Protein AF-A0A2U2X9T5-F1 (afdb_monomer_lite)

pLDDT: mean 94.59, std 6.55, range [54.03, 98.5]

Structure (mmCIF, N/CA/C/O backbone):
data_AF-A0A2U2X9T5-F1
#
_entry.id   AF-A0A2U2X9T5-F1
#
loop_
_atom_site.group_PDB
_atom_site.id
_atom_site.type_symbol
_atom_site.label_atom_id
_atom_site.label_alt_id
_atom_site.label_comp_id
_atom_site.label_asym_id
_atom_site.label_entity_id
_atom_site.label_seq_id
_atom_site.pdbx_PDB_ins_code
_atom_site.Cartn_x
_atom_site.Cartn_y
_atom_site.Cartn_z
_atom_site.occupancy
_atom_site.B_iso_or_equiv
_atom_site.auth_seq_id
_atom_site.auth_comp_id
_atom_site.auth_asym_id
_atom_site.auth_atom_id
_atom_site.pdbx_PDB_model_num
ATOM 1 N N . MET A 1 1 ? -3.367 7.094 6.762 1.00 92.00 1 MET A N 1
ATOM 2 C CA . MET A 1 1 ? -2.001 6.792 6.293 1.00 92.00 1 MET A CA 1
ATOM 3 C C . MET A 1 1 ? -2.010 6.793 4.776 1.00 92.00 1 MET A C 1
ATOM 5 O O . MET A 1 1 ? -2.926 6.210 4.202 1.00 92.00 1 MET A O 1
ATOM 9 N N . ILE A 1 2 ? -1.046 7.464 4.147 1.00 96.25 2 ILE A N 1
ATOM 10 C CA . ILE A 1 2 ? -0.842 7.459 2.695 1.00 96.25 2 ILE A CA 1
ATOM 11 C C . ILE A 1 2 ? 0.620 7.120 2.397 1.00 96.25 2 ILE A C 1
ATOM 13 O O . ILE A 1 2 ? 1.512 7.820 2.874 1.00 96.25 2 ILE A O 1
ATOM 17 N N . ASP A 1 3 ? 0.849 6.104 1.569 1.00 97.56 3 ASP A N 1
ATOM 18 C CA . ASP A 1 3 ? 2.153 5.813 0.970 1.00 97.56 3 ASP A CA 1
ATOM 19 C C . ASP A 1 3 ? 2.191 6.279 -0.480 1.00 97.56 3 ASP A C 1
ATOM 21 O O . ASP A 1 3 ? 1.298 5.959 -1.264 1.00 97.56 3 ASP A O 1
ATOM 25 N N . TYR A 1 4 ? 3.264 6.964 -0.856 1.00 97.94 4 TYR A N 1
ATOM 26 C CA . TYR A 1 4 ? 3.551 7.336 -2.237 1.00 97.94 4 TYR A CA 1
ATOM 27 C C . TYR A 1 4 ? 4.630 6.410 -2.775 1.00 97.94 4 TYR A C 1
ATOM 29 O O . TYR A 1 4 ? 5.729 6.320 -2.219 1.00 97.94 4 TYR A O 1
ATOM 37 N N . VAL A 1 5 ? 4.315 5.713 -3.859 1.00 98.44 5 VAL A N 1
ATOM 38 C CA . VAL A 1 5 ? 5.155 4.650 -4.399 1.00 98.44 5 VAL A CA 1
ATOM 39 C C . VAL A 1 5 ? 5.674 5.038 -5.767 1.00 98.44 5 VAL A C 1
ATOM 41 O O . VAL A 1 5 ? 4.907 5.252 -6.704 1.00 98.44 5 VAL A O 1
ATOM 44 N N . GLN A 1 6 ? 6.991 5.030 -5.901 1.00 98.50 6 GLN A N 1
ATOM 45 C CA . GLN A 1 6 ? 7.680 5.069 -7.178 1.00 98.50 6 GLN A CA 1
ATOM 46 C C . GLN A 1 6 ? 7.838 3.654 -7.738 1.00 98.50 6 GLN A C 1
ATOM 48 O O . GLN A 1 6 ? 8.309 2.748 -7.044 1.00 98.50 6 GLN A O 1
ATOM 53 N N . VAL A 1 7 ? 7.484 3.476 -9.011 1.00 98.06 7 VAL A N 1
ATOM 54 C CA . VAL A 1 7 ? 7.823 2.273 -9.781 1.00 98.06 7 VAL A CA 1
ATOM 55 C C . VAL A 1 7 ? 9.242 2.409 -10.322 1.00 98.06 7 VAL A C 1
ATOM 57 O O . VAL A 1 7 ? 9.616 3.450 -10.857 1.00 98.06 7 VAL A O 1
ATOM 60 N N . LEU A 1 8 ? 10.028 1.344 -10.196 1.00 97.81 8 LEU A N 1
ATOM 61 C CA . 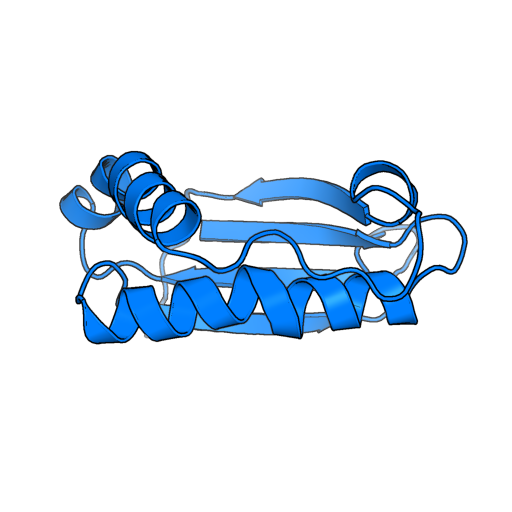LEU A 1 8 ? 11.419 1.294 -10.636 1.00 97.81 8 LEU A CA 1
ATOM 62 C C . LEU A 1 8 ? 11.555 0.479 -11.924 1.00 97.81 8 LEU A C 1
ATOM 64 O O . LEU A 1 8 ? 10.813 -0.479 -12.148 1.00 97.81 8 LEU A O 1
ATOM 68 N N . ASN A 1 9 ? 12.548 0.827 -12.747 1.00 95.56 9 ASN A N 1
ATOM 69 C CA . ASN A 1 9 ? 13.029 -0.000 -13.861 1.00 95.56 9 ASN A CA 1
ATOM 70 C C . ASN A 1 9 ? 11.927 -0.458 -14.841 1.00 95.56 9 ASN A C 1
ATOM 72 O O . ASN A 1 9 ? 11.950 -1.59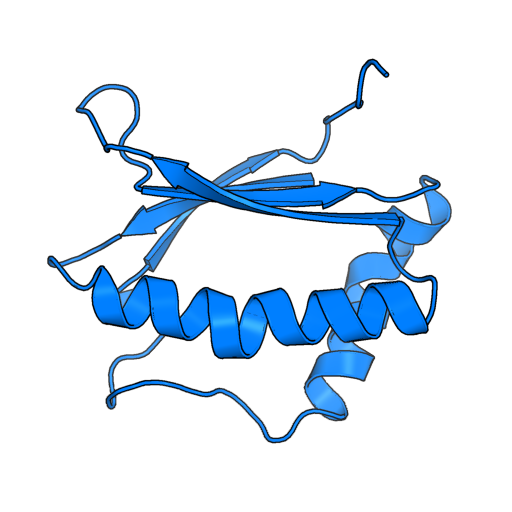2 -15.315 1.00 95.56 9 ASN A O 1
ATOM 76 N N . ASN A 1 10 ? 10.938 0.402 -15.118 1.00 93.81 10 ASN A N 1
ATOM 77 C CA . ASN A 1 10 ? 9.787 0.109 -15.987 1.00 93.81 10 ASN A CA 1
ATOM 78 C C . ASN A 1 10 ? 8.945 -1.117 -15.566 1.00 93.81 10 ASN A C 1
ATOM 80 O O . ASN A 1 10 ? 8.214 -1.683 -16.376 1.00 93.81 10 ASN A O 1
ATOM 84 N N . ASN A 1 11 ? 8.975 -1.511 -14.289 1.00 97.12 11 ASN A N 1
ATOM 85 C CA . ASN A 1 11 ? 8.268 -2.689 -13.773 1.00 97.12 11 ASN A CA 1
ATOM 86 C C . ASN A 1 11 ? 6.830 -2.393 -13.305 1.00 97.12 11 ASN A C 1
ATOM 88 O O . ASN A 1 11 ? 6.374 -2.913 -12.288 1.00 97.12 11 ASN A O 1
ATOM 92 N N . LYS A 1 12 ? 6.089 -1.550 -14.032 1.00 96.69 12 LYS A N 1
ATOM 93 C CA . LYS A 1 12 ? 4.744 -1.113 -13.614 1.00 96.69 12 LYS A CA 1
ATOM 94 C C . LYS A 1 12 ? 3.757 -2.273 -13.474 1.00 96.69 12 LYS A C 1
ATOM 96 O O . LYS A 1 12 ? 2.989 -2.292 -12.519 1.00 96.69 12 LYS A O 1
ATOM 101 N N . ALA A 1 13 ? 3.804 -3.237 -14.396 1.00 97.31 13 ALA A N 1
ATOM 102 C CA . ALA A 1 13 ? 2.944 -4.418 -14.352 1.00 97.31 13 ALA A CA 1
ATOM 103 C C . ALA A 1 13 ? 3.188 -5.256 -13.084 1.00 97.31 13 ALA A C 1
ATOM 105 O O . ALA A 1 13 ? 2.233 -5.573 -12.381 1.00 97.31 13 ALA A O 1
ATOM 106 N N . GLU A 1 14 ? 4.457 -5.521 -12.749 1.00 97.75 14 GLU A N 1
ATOM 107 C CA . GLU A 1 14 ? 4.837 -6.235 -11.519 1.00 97.75 14 GLU A CA 1
ATOM 108 C C . GLU A 1 14 ? 4.367 -5.481 -10.273 1.00 97.75 14 GLU A C 1
ATOM 110 O O . GLU A 1 14 ? 3.757 -6.063 -9.380 1.00 97.75 14 GLU A O 1
ATOM 115 N N . ALA A 1 15 ? 4.602 -4.166 -10.226 1.00 97.94 15 ALA A N 1
ATOM 116 C CA . ALA A 1 15 ? 4.200 -3.344 -9.094 1.00 97.94 15 ALA A CA 1
ATOM 117 C C . ALA A 1 15 ? 2.676 -3.348 -8.896 1.00 97.94 15 ALA A C 1
ATOM 119 O O . ALA A 1 15 ? 2.209 -3.540 -7.773 1.00 97.94 15 ALA A O 1
ATOM 120 N N . LEU A 1 16 ? 1.898 -3.188 -9.972 1.00 98.19 16 LEU A N 1
ATOM 121 C CA . LEU A 1 16 ? 0.437 -3.237 -9.906 1.00 98.19 16 LEU A CA 1
ATOM 122 C C . LEU A 1 16 ? -0.051 -4.610 -9.432 1.00 98.19 16 LEU A C 1
ATOM 124 O O . LEU A 1 16 ? -0.854 -4.684 -8.502 1.00 98.19 16 LEU A O 1
ATOM 128 N N . PHE A 1 17 ? 0.482 -5.689 -10.013 1.00 98.31 17 PHE A N 1
ATOM 129 C CA . PHE A 1 17 ? 0.150 -7.049 -9.603 1.00 98.31 17 PHE A CA 1
ATOM 130 C C . PHE A 1 17 ? 0.451 -7.275 -8.122 1.00 98.31 17 PHE A C 1
ATOM 132 O O . PHE A 1 17 ? -0.403 -7.784 -7.396 1.00 98.31 17 PHE A O 1
ATOM 139 N N . TYR A 1 18 ? 1.626 -6.848 -7.653 1.00 98.19 18 TYR A N 1
ATOM 140 C CA . TYR A 1 18 ? 2.012 -6.944 -6.252 1.00 98.19 18 TYR A CA 1
ATOM 141 C C . TYR A 1 18 ? 1.007 -6.229 -5.339 1.00 98.19 18 TYR A C 1
ATOM 143 O O . TYR A 1 18 ? 0.582 -6.799 -4.330 1.00 98.19 18 TYR A O 1
ATOM 151 N N . TYR A 1 19 ? 0.593 -5.003 -5.678 1.00 98.25 19 TYR A N 1
ATOM 152 C CA . TYR A 1 19 ? -0.348 -4.254 -4.845 1.00 98.25 19 TYR A CA 1
ATOM 153 C C . TYR A 1 19 ? -1.750 -4.868 -4.844 1.00 98.25 19 TYR A C 1
ATOM 155 O O . TYR A 1 19 ? -2.336 -4.990 -3.771 1.00 98.25 19 TYR A O 1
ATOM 163 N N . GLN A 1 20 ? -2.250 -5.340 -5.985 1.00 98.06 20 GLN A N 1
ATOM 164 C CA . GLN A 1 20 ? -3.574 -5.971 -6.083 1.00 98.06 20 GLN A CA 1
ATOM 165 C C . GLN A 1 20 ? -3.637 -7.343 -5.394 1.00 98.06 20 GLN A C 1
ATOM 167 O O . GLN A 1 20 ? -4.636 -7.696 -4.765 1.00 98.06 20 GLN A O 1
ATOM 172 N N . ASN A 1 21 ? -2.563 -8.132 -5.483 1.00 97.69 21 ASN A N 1
ATOM 173 C CA . ASN A 1 21 ? -2.561 -9.526 -5.027 1.00 97.69 21 ASN A CA 1
ATOM 174 C C . ASN A 1 21 ? -2.003 -9.722 -3.615 1.00 97.69 21 ASN A C 1
ATOM 176 O O . ASN A 1 21 ? -2.221 -10.782 -3.031 1.00 97.69 21 ASN A O 1
ATOM 180 N N . ASN A 1 22 ? -1.318 -8.720 -3.058 1.00 97.44 22 ASN A N 1
ATOM 181 C CA . ASN A 1 22 ? -0.767 -8.782 -1.704 1.00 97.44 22 ASN A CA 1
ATOM 182 C C . ASN A 1 22 ? -1.325 -7.665 -0.829 1.00 97.44 22 ASN A C 1
ATOM 184 O O . ASN A 1 22 ? -2.038 -7.925 0.137 1.00 97.44 22 ASN A O 1
ATOM 188 N N . TRP A 1 23 ? -1.015 -6.409 -1.165 1.00 97.81 23 TRP A N 1
ATOM 189 C CA . TRP A 1 23 ? -1.365 -5.271 -0.315 1.00 97.81 23 TRP A CA 1
ATOM 190 C C . TRP A 1 23 ? -2.881 -5.142 -0.155 1.00 97.81 23 TRP A C 1
ATOM 192 O O . TRP A 1 23 ? -3.360 -5.113 0.977 1.00 97.81 23 TRP A O 1
ATOM 202 N N . GLU A 1 24 ? -3.621 -5.139 -1.262 1.00 98.06 24 GLU A N 1
ATOM 203 C CA . GLU A 1 24 ? -5.077 -4.999 -1.295 1.00 98.06 24 GLU A CA 1
ATOM 204 C C . GLU A 1 24 ? -5.776 -6.181 -0.617 1.00 98.06 24 GLU A C 1
ATOM 206 O O . GLU A 1 24 ? -6.646 -5.972 0.224 1.00 98.06 24 GLU A O 1
ATOM 211 N N . GLN A 1 25 ? -5.328 -7.414 -0.871 1.00 97.88 25 GLN A N 1
ATOM 212 C CA . GLN A 1 25 ? -5.906 -8.611 -0.247 1.00 97.88 25 GLN A CA 1
ATOM 213 C C . GLN A 1 25 ? -5.812 -8.578 1.283 1.00 97.88 25 GLN A C 1
ATOM 215 O O . GLN A 1 25 ? -6.747 -8.975 1.981 1.00 97.88 25 GLN A O 1
ATOM 220 N N . LEU A 1 26 ? -4.711 -8.053 1.830 1.00 97.81 26 LEU A N 1
ATOM 221 C CA . LEU A 1 26 ? -4.590 -7.843 3.272 1.00 97.81 26 LEU A CA 1
ATOM 222 C C . LEU A 1 26 ? -5.573 -6.779 3.779 1.00 97.81 26 LEU A C 1
ATOM 224 O O . LEU A 1 26 ? -6.092 -6.921 4.882 1.00 97.81 26 LEU A O 1
ATOM 228 N N . ARG A 1 27 ? -5.855 -5.725 3.001 1.00 98.06 27 ARG A N 1
ATOM 229 C CA . ARG A 1 27 ? -6.797 -4.669 3.410 1.00 98.06 27 ARG A CA 1
ATOM 230 C C . ARG A 1 27 ? -8.248 -5.133 3.338 1.00 98.06 27 ARG A C 1
ATOM 232 O O . ARG A 1 27 ? -9.011 -4.787 4.233 1.00 98.06 27 ARG A O 1
ATOM 239 N N . ILE A 1 28 ? -8.602 -5.968 2.362 1.00 98.25 28 ILE A N 1
ATOM 240 C CA . ILE A 1 28 ? -9.912 -6.635 2.307 1.00 98.25 28 ILE A CA 1
ATOM 241 C C . ILE A 1 28 ? -10.147 -7.411 3.612 1.00 98.25 28 ILE A C 1
ATOM 243 O O . ILE A 1 28 ? -11.105 -7.136 4.333 1.00 98.25 28 ILE A O 1
ATOM 247 N N . LYS A 1 29 ? -9.199 -8.274 4.005 1.00 97.81 29 LYS A N 1
ATOM 248 C CA . LYS A 1 29 ? -9.266 -9.012 5.281 1.00 97.81 29 LYS A CA 1
ATOM 249 C C . LYS A 1 29 ? -9.268 -8.087 6.506 1.00 97.81 29 LYS A C 1
ATOM 251 O O . LYS A 1 29 ? -9.925 -8.372 7.506 1.00 97.81 29 LYS A O 1
ATOM 256 N N . ALA A 1 30 ? -8.524 -6.983 6.459 1.00 97.75 30 ALA A N 1
ATOM 257 C CA . ALA A 1 30 ? -8.480 -6.010 7.548 1.00 97.75 30 ALA A CA 1
ATOM 258 C C . ALA A 1 30 ? -9.821 -5.278 7.735 1.00 97.75 30 ALA A C 1
ATOM 260 O O . ALA A 1 30 ? -10.188 -5.000 8.877 1.00 97.75 30 ALA A O 1
ATOM 261 N N . ILE A 1 31 ? -10.567 -5.002 6.657 1.00 98.06 31 ILE A N 1
ATOM 262 C CA . ILE A 1 31 ? -11.942 -4.482 6.736 1.00 98.06 31 ILE A CA 1
ATOM 263 C C . ILE A 1 31 ? -12.856 -5.526 7.381 1.00 98.06 31 ILE A C 1
ATOM 265 O O . ILE A 1 31 ? -13.560 -5.203 8.336 1.00 98.06 31 ILE A O 1
ATOM 269 N N . GLU A 1 32 ? -12.808 -6.781 6.922 1.00 97.50 32 GLU A N 1
ATOM 270 C CA . GLU A 1 32 ? -13.631 -7.875 7.466 1.00 97.50 32 GLU A CA 1
ATOM 271 C C . GLU A 1 32 ? -13.418 -8.076 8.974 1.00 97.50 32 GLU A C 1
ATOM 273 O O . GLU A 1 32 ? -14.366 -8.332 9.715 1.00 97.50 32 GLU A O 1
ATOM 278 N N . LYS A 1 33 ? -12.175 -7.917 9.451 1.00 97.00 33 LYS A N 1
ATOM 279 C CA . LYS A 1 33 ? -11.824 -7.996 10.879 1.00 97.00 33 LYS A CA 1
ATOM 280 C C . LYS A 1 33 ? -12.034 -6.692 11.655 1.00 97.00 33 LYS A C 1
ATOM 282 O O . LYS A 1 33 ? -11.800 -6.662 12.862 1.00 97.00 33 LYS A O 1
ATOM 287 N N . GLY A 1 34 ? -12.445 -5.611 10.993 1.00 96.25 34 GLY A N 1
ATOM 288 C CA . GLY A 1 34 ? -12.633 -4.301 11.616 1.00 96.25 34 GLY A CA 1
ATOM 289 C C . GLY A 1 34 ? -11.336 -3.638 12.096 1.00 96.25 34 GLY A C 1
ATOM 290 O O . GLY A 1 34 ? -11.373 -2.814 13.011 1.00 96.25 34 GLY A O 1
ATOM 291 N N . TYR A 1 35 ? -10.190 -3.994 11.512 1.00 96.69 35 TYR A N 1
ATOM 292 C CA . TYR A 1 35 ? -8.885 -3.398 11.823 1.00 96.69 35 TYR A CA 1
ATOM 293 C C . TYR A 1 35 ? -8.693 -2.031 11.170 1.00 96.69 35 TYR A C 1
ATOM 295 O O . TYR A 1 35 ? -8.012 -1.174 11.733 1.00 96.69 35 TYR A O 1
ATOM 303 N N . ILE A 1 36 ? -9.307 -1.824 10.006 1.00 96.25 36 ILE A N 1
ATOM 304 C CA . ILE A 1 36 ? -9.302 -0.557 9.272 1.00 96.25 36 ILE A CA 1
ATOM 305 C C . ILE A 1 36 ? -10.734 -0.160 8.906 1.00 96.25 36 ILE A C 1
ATOM 307 O O . ILE A 1 36 ? -11.661 -0.964 9.010 1.00 96.25 36 ILE A O 1
ATOM 311 N N . ASP A 1 37 ? -10.910 1.092 8.502 1.00 95.19 37 ASP A N 1
ATOM 312 C CA . ASP A 1 37 ? -12.174 1.613 7.986 1.00 95.19 37 ASP A CA 1
ATOM 313 C C . ASP A 1 37 ? -12.299 1.374 6.481 1.00 95.19 37 ASP A C 1
ATOM 315 O O . ASP A 1 37 ? -13.268 0.780 6.014 1.00 95.19 37 ASP A O 1
ATOM 319 N N . SER A 1 38 ? -11.289 1.805 5.726 1.00 96.06 38 SER A N 1
ATOM 320 C CA . SER A 1 38 ? -11.277 1.717 4.272 1.00 96.06 38 SER A CA 1
ATOM 321 C C . SER A 1 38 ? -9.848 1.733 3.725 1.00 96.06 38 SER A C 1
ATOM 323 O O . SER A 1 38 ? -8.874 1.983 4.449 1.00 96.06 38 SER A O 1
ATOM 325 N N . TYR A 1 39 ? -9.713 1.440 2.433 1.00 97.44 39 TYR A N 1
ATOM 326 C CA . TYR A 1 39 ? -8.453 1.532 1.710 1.00 97.44 39 TYR A CA 1
ATOM 327 C C . TYR A 1 39 ? -8.686 2.029 0.284 1.00 97.44 39 TYR A C 1
ATOM 329 O O . TYR A 1 39 ? -9.774 1.863 -0.267 1.00 97.44 39 TYR A O 1
ATOM 337 N N . GLN A 1 40 ? -7.658 2.618 -0.327 1.00 97.75 40 GLN A N 1
ATOM 338 C CA . GLN A 1 40 ? -7.664 2.976 -1.746 1.00 97.75 40 GLN A CA 1
ATOM 339 C C . GLN A 1 40 ? -6.288 2.703 -2.358 1.00 97.75 40 GLN A C 1
ATOM 341 O O . GLN A 1 40 ? -5.266 3.047 -1.766 1.00 97.75 40 GLN A O 1
ATOM 346 N N . LEU A 1 41 ? -6.271 2.109 -3.550 1.00 98.19 41 LEU A N 1
ATOM 347 C CA . LEU A 1 41 ? -5.102 2.025 -4.423 1.00 98.19 41 LEU A CA 1
ATOM 348 C C . LEU A 1 41 ? -5.356 2.961 -5.604 1.00 98.19 41 LEU A C 1
ATOM 350 O O . LEU A 1 41 ? -6.257 2.715 -6.403 1.00 98.19 41 LEU A O 1
ATOM 354 N N . LEU A 1 42 ? -4.597 4.049 -5.689 1.00 97.94 42 LEU A N 1
ATOM 355 C CA . LEU A 1 42 ? -4.718 5.032 -6.764 1.00 97.94 42 LEU A CA 1
ATOM 356 C C . LEU A 1 42 ? -3.486 4.969 -7.657 1.00 97.94 42 LEU A C 1
ATOM 358 O O . LEU A 1 42 ? -2.368 4.830 -7.165 1.00 97.94 42 LEU A O 1
ATOM 362 N N . GLU A 1 43 ? -3.695 5.113 -8.960 1.00 97.38 43 GLU A N 1
ATOM 363 C CA . GLU A 1 43 ? -2.630 5.237 -9.951 1.00 97.38 43 GLU A CA 1
ATOM 364 C C . GLU A 1 43 ? -2.464 6.700 -10.372 1.00 97.38 43 GLU A C 1
ATOM 366 O O . GLU A 1 43 ? -3.442 7.430 -10.541 1.00 97.38 43 GLU A O 1
ATOM 371 N N . THR A 1 44 ? -1.217 7.120 -10.562 1.00 95.75 44 THR A N 1
ATOM 372 C CA . THR A 1 44 ? -0.838 8.467 -10.992 1.00 95.75 44 THR A CA 1
ATOM 373 C C . THR A 1 44 ? 0.131 8.406 -12.168 1.00 95.75 44 THR A C 1
ATOM 375 O O . THR A 1 44 ? 0.817 7.406 -12.391 1.00 95.75 44 THR A O 1
ATOM 378 N N . GLN A 1 45 ? 0.210 9.500 -12.927 1.00 95.94 45 GLN A N 1
ATOM 379 C CA . GLN A 1 45 ? 1.261 9.684 -13.926 1.00 95.94 45 GLN A CA 1
ATOM 380 C C . GLN A 1 45 ? 2.465 10.356 -13.252 1.00 95.94 45 GLN A C 1
ATOM 382 O O . GLN A 1 45 ? 2.318 11.490 -12.791 1.00 95.94 45 GLN A O 1
ATOM 387 N N . PRO A 1 46 ? 3.622 9.677 -13.140 1.00 95.62 46 PRO A N 1
ATOM 388 C CA . PRO A 1 46 ? 4.785 10.246 -12.477 1.00 95.62 46 PRO A CA 1
ATOM 389 C C . PRO A 1 46 ? 5.352 11.422 -13.280 1.00 95.62 46 PRO A C 1
ATOM 391 O O . PRO A 1 46 ? 5.435 11.367 -14.508 1.00 95.62 46 PRO A O 1
ATOM 394 N N . THR A 1 47 ? 5.779 12.464 -12.574 1.00 96.38 47 THR A N 1
ATOM 395 C CA . THR A 1 47 ? 6.490 13.623 -13.136 1.00 96.38 47 THR A CA 1
ATOM 396 C C . THR A 1 47 ? 7.830 13.815 -12.424 1.00 96.38 47 THR A C 1
ATOM 398 O O . THR A 1 47 ? 8.132 13.093 -11.472 1.00 96.38 47 THR A O 1
ATOM 401 N N . GLU A 1 48 ? 8.641 14.784 -12.858 1.00 94.38 48 GLU A N 1
ATOM 402 C CA . GLU A 1 48 ? 9.878 15.139 -12.146 1.00 94.38 48 GLU A CA 1
ATOM 403 C C . GLU A 1 48 ? 9.601 15.630 -10.713 1.00 94.38 48 GLU A C 1
ATOM 405 O O . GLU A 1 48 ? 10.334 15.277 -9.791 1.00 94.38 48 GLU A O 1
ATOM 410 N N . GLU A 1 49 ? 8.516 16.382 -10.503 1.00 95.12 49 GLU A N 1
ATOM 411 C CA . GLU A 1 49 ? 8.124 16.901 -9.183 1.00 95.12 49 GLU A CA 1
ATOM 412 C C . GLU A 1 49 ? 7.421 15.844 -8.321 1.00 95.12 49 GLU A C 1
ATOM 414 O O . GLU A 1 49 ? 7.544 15.829 -7.095 1.00 95.12 49 GLU A O 1
ATOM 419 N N . THR A 1 50 ? 6.682 14.937 -8.960 1.00 95.31 50 THR A N 1
ATOM 420 C CA . THR A 1 50 ? 5.904 13.879 -8.308 1.00 95.31 50 THR A CA 1
ATOM 421 C C . THR A 1 50 ? 6.287 12.509 -8.869 1.00 95.31 50 THR A C 1
ATOM 423 O O . THR A 1 50 ? 5.530 11.909 -9.635 1.00 95.31 50 THR A O 1
ATOM 426 N N . PRO A 1 51 ? 7.454 11.953 -8.489 1.00 96.56 51 PRO A N 1
ATOM 427 C CA . PRO A 1 51 ? 7.984 10.731 -9.095 1.00 96.56 51 PRO A CA 1
ATOM 428 C C . PRO A 1 51 ? 7.326 9.449 -8.549 1.00 96.56 51 PRO A C 1
ATOM 430 O O . PRO A 1 51 ? 7.961 8.399 -8.489 1.00 96.56 51 PRO A O 1
ATOM 433 N N . TYR A 1 52 ? 6.061 9.507 -8.128 1.00 97.69 52 TYR A N 1
ATOM 434 C CA . TYR A 1 52 ? 5.277 8.352 -7.694 1.00 97.69 52 TYR A CA 1
ATOM 435 C C . TYR A 1 52 ? 4.244 7.964 -8.756 1.00 97.69 52 TYR A C 1
ATOM 437 O O . TYR A 1 52 ? 3.642 8.812 -9.412 1.00 97.69 52 TYR A O 1
ATOM 445 N N . SER A 1 53 ? 4.051 6.659 -8.928 1.00 98.19 53 SER A N 1
ATOM 446 C CA . SER A 1 53 ? 3.067 6.064 -9.841 1.00 98.19 53 SER A CA 1
ATOM 447 C C . SER A 1 53 ? 1.850 5.503 -9.111 1.00 98.19 53 SER A C 1
ATOM 449 O O . SER A 1 53 ? 0.824 5.279 -9.745 1.00 98.19 53 SER A O 1
ATOM 451 N N . PHE A 1 54 ? 1.958 5.254 -7.801 1.00 98.50 54 PHE A N 1
ATOM 452 C CA . PHE A 1 54 ? 0.828 4.816 -6.985 1.00 98.50 54 PHE A CA 1
ATOM 453 C C . PHE A 1 54 ? 0.740 5.587 -5.672 1.00 98.50 54 PHE A C 1
ATOM 455 O O . PHE A 1 54 ? 1.759 5.956 -5.083 1.00 98.50 54 PHE A O 1
ATOM 462 N N . MET A 1 55 ? -0.489 5.760 -5.193 1.00 98.00 55 MET A N 1
ATOM 463 C CA . MET A 1 55 ? -0.794 6.178 -3.829 1.00 98.00 55 MET A CA 1
ATOM 464 C C . MET A 1 55 ? -1.594 5.080 -3.134 1.00 98.00 55 MET A C 1
ATOM 466 O O . MET A 1 55 ? -2.628 4.641 -3.641 1.00 98.00 55 MET A O 1
ATOM 470 N N . LEU A 1 56 ? -1.123 4.649 -1.969 1.00 98.19 56 LEU A N 1
ATOM 471 C CA . LEU A 1 56 ? -1.778 3.639 -1.146 1.00 98.19 56 LEU A CA 1
ATOM 472 C C . LEU A 1 56 ? -2.375 4.327 0.069 1.00 98.19 56 LEU A C 1
ATOM 474 O O . LEU A 1 56 ? -1.643 4.869 0.892 1.00 98.19 56 LEU A O 1
ATOM 478 N N . ILE A 1 57 ? -3.692 4.305 0.200 1.00 97.06 57 ILE A N 1
ATOM 479 C CA . ILE A 1 57 ? -4.400 4.962 1.294 1.00 97.06 57 ILE A CA 1
ATOM 480 C C . ILE A 1 57 ? -4.973 3.885 2.205 1.00 97.06 57 ILE A C 1
ATOM 482 O O . ILE A 1 57 ? -5.601 2.933 1.749 1.00 97.06 57 ILE A O 1
ATOM 486 N N . THR A 1 58 ? -4.744 4.020 3.506 1.00 95.81 58 THR A N 1
ATOM 487 C CA . THR A 1 58 ? -5.407 3.219 4.539 1.00 95.81 58 THR A CA 1
ATOM 488 C C . THR A 1 58 ? -5.980 4.156 5.593 1.00 95.81 58 THR A C 1
ATOM 490 O O . THR A 1 58 ? -5.255 4.961 6.197 1.00 95.81 58 THR A O 1
ATOM 493 N N . THR A 1 59 ? -7.287 4.039 5.805 1.00 94.62 59 THR A N 1
ATOM 494 C CA . THR A 1 59 ? -8.064 4.868 6.725 1.00 94.62 59 THR A CA 1
ATOM 495 C C . THR A 1 59 ? -8.442 4.040 7.941 1.00 94.62 59 THR A C 1
ATOM 497 O O . THR A 1 59 ? -8.901 2.908 7.818 1.00 94.62 59 THR A O 1
ATOM 500 N N . TYR A 1 60 ? -8.242 4.602 9.130 1.00 93.19 60 TYR A N 1
ATOM 501 C CA . TYR A 1 60 ? -8.552 3.965 10.409 1.00 93.19 60 TYR A CA 1
ATOM 502 C C . TYR A 1 60 ? -9.673 4.747 11.098 1.00 93.19 60 TYR A C 1
ATOM 504 O O . TYR A 1 60 ? -9.670 5.977 11.062 1.00 93.19 60 TYR A O 1
ATOM 512 N N . LYS A 1 61 ? -10.590 4.057 11.786 1.00 90.44 61 LYS A N 1
ATOM 513 C CA . LYS A 1 61 ? -11.690 4.695 12.536 1.00 90.44 61 LYS A CA 1
ATOM 514 C C . LYS A 1 61 ? -11.198 5.431 13.778 1.00 90.44 61 LYS A C 1
ATOM 516 O O . LYS A 1 61 ? -11.871 6.323 14.285 1.00 90.44 61 LYS A O 1
ATOM 521 N N . SER A 1 62 ? -10.049 5.028 14.321 1.00 89.75 62 SER A N 1
ATOM 522 C CA . SER A 1 62 ? -9.500 5.608 15.545 1.00 89.75 62 SER A CA 1
ATOM 523 C C . SER A 1 62 ? -7.978 5.507 15.617 1.00 89.75 62 SER A C 1
ATOM 525 O O . SER A 1 62 ? -7.352 4.671 14.962 1.00 89.75 62 SER A O 1
ATOM 527 N N . LYS A 1 63 ? -7.379 6.321 16.495 1.00 89.12 63 LYS A N 1
ATOM 528 C CA . LYS A 1 63 ? -5.951 6.218 16.839 1.00 89.12 63 LYS A CA 1
ATOM 529 C C . LYS A 1 63 ? -5.589 4.854 17.430 1.00 89.12 63 LYS A C 1
ATOM 531 O O . LYS A 1 63 ? -4.489 4.374 17.196 1.00 89.12 63 LYS A O 1
ATOM 536 N N . LEU A 1 64 ? -6.507 4.221 18.164 1.00 91.62 64 LEU A N 1
ATOM 537 C CA . LEU A 1 64 ? -6.275 2.896 18.741 1.00 91.62 64 LEU A CA 1
ATOM 538 C C . LEU A 1 64 ? -6.061 1.844 17.644 1.00 91.62 64 LEU A C 1
ATOM 540 O O . LEU A 1 64 ? -5.105 1.080 17.715 1.00 91.62 64 LEU A O 1
ATOM 544 N N . GLN A 1 65 ? -6.903 1.847 16.606 1.00 91.50 65 GLN A N 1
ATOM 545 C CA . GLN A 1 65 ? -6.723 0.963 15.448 1.00 91.50 65 GLN A CA 1
ATOM 546 C C . GLN A 1 65 ? -5.409 1.244 14.719 1.00 91.50 65 GLN A C 1
ATOM 548 O O . GLN A 1 65 ? -4.695 0.310 14.365 1.00 91.50 65 GLN A O 1
ATOM 553 N N . TYR A 1 66 ? -5.074 2.524 14.536 1.00 92.12 66 TYR A N 1
ATOM 554 C CA . TYR A 1 66 ? -3.815 2.924 13.916 1.00 92.12 66 TYR A CA 1
ATOM 555 C C . TYR A 1 66 ? -2.597 2.393 14.687 1.00 92.12 66 TYR A C 1
ATOM 557 O O . TYR A 1 66 ? -1.715 1.781 14.093 1.00 92.12 66 TYR A O 1
ATOM 565 N N . HIS A 1 67 ? -2.564 2.544 16.013 1.00 92.88 67 HIS A N 1
ATOM 566 C CA . HIS A 1 67 ? -1.460 2.039 16.839 1.00 92.88 67 HIS A CA 1
ATOM 567 C C . HIS A 1 67 ? -1.379 0.509 16.881 1.00 92.88 67 HIS A C 1
ATOM 569 O O . HIS A 1 67 ? -0.294 -0.036 17.043 1.00 92.88 67 HIS A O 1
ATOM 575 N N . ALA A 1 68 ? -2.502 -0.187 16.702 1.00 95.00 68 ALA A N 1
ATOM 576 C CA . ALA A 1 68 ? -2.536 -1.644 16.602 1.00 95.00 68 ALA A CA 1
ATOM 577 C C . ALA A 1 68 ? -2.234 -2.170 15.183 1.00 95.00 68 ALA A C 1
ATOM 579 O O . ALA A 1 68 ? -2.202 -3.384 14.984 1.00 95.00 68 ALA A O 1
ATOM 580 N N . SER A 1 69 ? -2.050 -1.289 14.191 1.00 93.75 69 SER A N 1
ATOM 581 C CA . SER A 1 69 ? -1.992 -1.668 12.774 1.00 93.75 69 SER A CA 1
ATOM 582 C C . SER A 1 69 ? -0.883 -2.669 12.465 1.00 93.75 69 SER A C 1
ATOM 584 O O . SER A 1 69 ? -1.158 -3.675 11.819 1.00 93.75 69 SER A O 1
ATOM 586 N N . GLU A 1 70 ? 0.331 -2.449 12.964 1.00 93.62 70 GLU A N 1
ATOM 587 C CA . GLU A 1 70 ? 1.471 -3.337 12.726 1.00 93.62 70 GLU A CA 1
ATOM 588 C C . GLU A 1 70 ? 1.185 -4.765 13.209 1.00 93.62 70 GLU A C 1
ATOM 590 O O . GLU A 1 70 ? 1.241 -5.709 12.422 1.00 93.62 70 GLU A O 1
ATOM 595 N N . ALA A 1 71 ? 0.774 -4.919 14.471 1.00 97.19 71 ALA A N 1
ATOM 596 C CA . ALA A 1 71 ? 0.421 -6.221 15.033 1.00 97.19 71 ALA A CA 1
ATOM 597 C C . ALA A 1 71 ? -0.733 -6.887 14.260 1.00 97.19 71 ALA A C 1
ATOM 599 O O . ALA A 1 71 ? -0.673 -8.073 13.939 1.00 97.19 71 ALA A O 1
ATOM 600 N N . ASN A 1 72 ? -1.762 -6.113 13.906 1.00 96.62 72 ASN A N 1
ATOM 601 C CA . ASN A 1 72 ? -2.908 -6.595 13.141 1.00 96.62 72 ASN A CA 1
ATOM 602 C C . ASN A 1 72 ? -2.515 -7.096 11.745 1.00 96.62 72 ASN A C 1
ATOM 604 O O . ASN A 1 72 ? -2.954 -8.169 11.330 1.00 96.62 72 ASN A O 1
ATOM 608 N N . PHE A 1 73 ? -1.688 -6.343 11.018 1.00 96.19 73 PHE A N 1
ATOM 609 C CA . PHE A 1 73 ? -1.235 -6.742 9.689 1.00 96.19 73 PHE A CA 1
ATOM 610 C C . PHE A 1 73 ? -0.245 -7.906 9.740 1.00 96.19 73 PHE A C 1
ATOM 612 O O . PHE A 1 73 ? -0.326 -8.767 8.868 1.00 96.19 73 PHE A O 1
ATOM 619 N N . ASN A 1 74 ? 0.604 -8.004 10.766 1.00 96.50 74 ASN A N 1
ATOM 620 C CA . ASN A 1 74 ? 1.484 -9.161 10.951 1.00 96.50 74 ASN A CA 1
ATOM 621 C C . ASN A 1 74 ? 0.678 -10.459 11.088 1.00 96.50 74 ASN A C 1
ATOM 623 O O . ASN A 1 74 ? 0.937 -11.407 10.353 1.00 96.50 74 ASN A O 1
ATOM 627 N N . MET A 1 75 ? -0.385 -10.468 11.901 1.00 96.56 75 MET A N 1
ATOM 628 C CA . MET A 1 75 ? -1.283 -11.631 12.000 1.00 96.56 75 MET A CA 1
ATOM 629 C C . MET A 1 75 ? -1.934 -11.993 10.655 1.00 96.56 75 MET A C 1
ATOM 631 O O . MET A 1 75 ? -2.112 -13.167 10.336 1.00 96.56 75 MET A O 1
ATOM 635 N N . LEU A 1 76 ? -2.311 -10.993 9.849 1.00 96.75 76 LEU A N 1
ATOM 636 C CA . LEU A 1 76 ? -2.895 -11.233 8.525 1.00 96.75 76 LEU A CA 1
ATOM 637 C C . LEU A 1 76 ? -1.880 -11.800 7.526 1.00 96.75 76 LEU A C 1
ATOM 639 O O . LEU A 1 76 ? -2.260 -12.610 6.681 1.00 96.75 76 LEU A O 1
ATOM 643 N N . ILE A 1 77 ? -0.622 -11.366 7.613 1.00 95.25 77 ILE A N 1
ATOM 644 C CA . ILE A 1 77 ? 0.482 -11.852 6.781 1.00 95.25 77 ILE A CA 1
ATOM 645 C C . ILE A 1 77 ? 0.824 -13.296 7.155 1.00 95.25 77 ILE A C 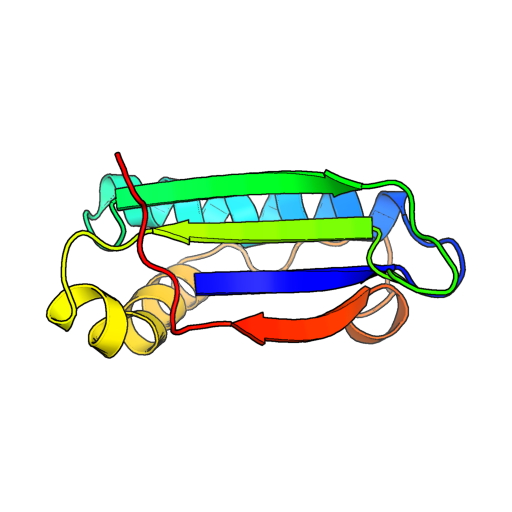1
ATOM 647 O O . ILE A 1 77 ? 0.921 -14.136 6.265 1.00 95.25 77 ILE A O 1
ATOM 651 N N . GLU A 1 78 ? 0.937 -13.605 8.447 1.00 95.44 78 GLU A N 1
ATOM 652 C CA . GLU A 1 78 ? 1.192 -14.966 8.943 1.00 95.44 78 GLU A CA 1
ATOM 653 C C . GLU A 1 78 ? 0.091 -15.951 8.529 1.00 95.44 78 GLU A C 1
ATOM 655 O O . GLU A 1 78 ? 0.367 -17.111 8.241 1.00 95.44 78 GLU A O 1
ATOM 660 N N . ALA A 1 79 ? -1.155 -15.479 8.440 1.00 94.12 79 ALA A N 1
ATOM 661 C CA . ALA A 1 79 ? -2.298 -16.261 7.975 1.00 94.12 79 ALA A CA 1
ATOM 662 C C . ALA A 1 79 ? -2.497 -16.243 6.442 1.00 94.12 79 ALA A C 1
ATOM 664 O O . ALA A 1 79 ? -3.546 -16.674 5.954 1.00 94.12 79 ALA A O 1
ATOM 665 N N . SER A 1 80 ? -1.565 -15.673 5.672 1.00 92.50 80 SER A N 1
ATOM 666 C CA . SER A 1 80 ? -1.649 -15.609 4.207 1.00 92.50 80 SER A CA 1
ATOM 667 C C . SER A 1 80 ? -0.870 -16.741 3.536 1.00 92.50 80 SER A C 1
ATOM 669 O O . SER A 1 80 ? 0.070 -17.280 4.110 1.00 92.50 80 SER A O 1
ATOM 671 N N . ASP A 1 81 ? -1.204 -17.045 2.279 1.00 91.12 81 ASP A N 1
ATOM 672 C CA . ASP A 1 81 ? -0.502 -18.055 1.465 1.00 91.12 81 ASP A CA 1
ATOM 673 C C . ASP A 1 81 ? 0.886 -17.583 0.971 1.00 91.12 81 ASP A C 1
ATOM 675 O O . ASP A 1 81 ? 1.439 -18.126 0.015 1.00 91.12 81 ASP A O 1
ATOM 679 N N . GLY A 1 82 ? 1.443 -16.542 1.595 1.00 91.19 82 GLY A N 1
ATOM 680 C CA . GLY A 1 82 ? 2.714 -15.935 1.228 1.00 91.19 82 GLY A CA 1
ATOM 681 C C . GLY A 1 82 ? 2.615 -14.865 0.140 1.00 91.19 82 GLY A C 1
ATOM 682 O O . GLY A 1 82 ? 1.537 -14.436 -0.281 1.00 91.19 82 GLY A O 1
ATOM 683 N N . LEU A 1 83 ? 3.790 -14.395 -0.284 1.00 93.88 83 LEU A N 1
ATOM 684 C CA . LEU A 1 83 ? 3.941 -13.292 -1.225 1.00 93.88 83 LEU A CA 1
ATOM 685 C C . LEU A 1 83 ? 3.744 -13.750 -2.677 1.00 93.88 83 LEU A C 1
ATOM 687 O O . LEU A 1 83 ? 4.421 -14.659 -3.150 1.00 93.88 83 LEU A O 1
ATOM 691 N N . LYS A 1 84 ? 2.861 -13.065 -3.404 1.00 96.44 84 LYS A N 1
ATOM 692 C CA . LYS A 1 84 ? 2.569 -13.286 -4.824 1.00 96.44 84 LYS A CA 1
ATOM 693 C C . LYS A 1 84 ? 3.332 -12.288 -5.694 1.00 96.44 84 LYS A C 1
ATOM 695 O O . LYS A 1 84 ? 3.141 -11.080 -5.560 1.00 96.44 84 LYS A O 1
ATOM 700 N N . LEU A 1 85 ? 4.139 -12.798 -6.616 1.00 96.62 85 LEU A N 1
ATOM 701 C CA . LEU A 1 85 ? 4.928 -12.027 -7.583 1.00 96.62 85 LEU A CA 1
ATOM 702 C C . LEU A 1 85 ? 4.654 -12.565 -8.995 1.00 96.62 85 LEU A C 1
ATOM 704 O O . LEU A 1 85 ? 4.356 -13.754 -9.132 1.00 96.62 85 LEU A O 1
ATOM 708 N N . MET A 1 86 ? 4.730 -11.732 -10.041 1.00 95.25 86 MET A N 1
ATOM 709 C CA . MET A 1 86 ? 4.589 -12.247 -11.420 1.00 95.25 86 MET A CA 1
ATOM 710 C C . MET A 1 86 ? 5.878 -12.909 -11.915 1.00 95.25 86 MET A C 1
ATOM 712 O O . MET A 1 86 ? 5.856 -13.647 -12.897 1.00 95.25 86 MET A O 1
ATOM 716 N N . ASN A 1 87 ? 7.009 -12.601 -11.282 1.00 93.31 87 ASN A N 1
ATOM 717 C CA . ASN A 1 87 ? 8.331 -13.130 -11.601 1.00 93.31 87 ASN A CA 1
ATOM 718 C C . ASN A 1 87 ? 9.208 -13.186 -10.335 1.00 93.31 87 ASN A C 1
ATOM 720 O O . ASN A 1 87 ? 8.722 -13.039 -9.220 1.00 93.31 87 ASN A O 1
ATOM 724 N N . GLU A 1 88 ? 10.507 -13.428 -10.504 1.00 93.81 88 GLU A N 1
ATOM 725 C CA . GLU A 1 88 ? 11.452 -13.629 -9.397 1.00 93.81 88 GLU A CA 1
ATOM 726 C C . GLU A 1 88 ? 11.969 -12.321 -8.763 1.00 93.81 88 GLU A C 1
ATOM 728 O O . GLU A 1 88 ? 12.698 -12.367 -7.767 1.00 93.81 88 GLU A O 1
ATOM 733 N N . LYS A 1 89 ? 11.605 -11.149 -9.312 1.00 94.94 89 LYS A N 1
ATOM 734 C CA . LYS A 1 89 ? 12.029 -9.846 -8.777 1.00 94.94 89 LYS A CA 1
ATOM 735 C C . LYS A 1 89 ? 11.442 -9.630 -7.393 1.00 94.94 89 LYS A C 1
ATOM 737 O O . LYS A 1 89 ? 10.244 -9.793 -7.177 1.00 94.94 89 LYS A O 1
ATOM 742 N N . GLN A 1 90 ? 12.276 -9.191 -6.464 1.00 95.88 90 GLN A N 1
ATOM 743 C CA . GLN A 1 90 ? 11.830 -8.862 -5.121 1.00 95.88 90 GLN A CA 1
ATOM 744 C C . GLN A 1 90 ? 11.207 -7.461 -5.095 1.00 95.88 90 GLN A C 1
ATOM 746 O O . GLN A 1 90 ? 11.519 -6.630 -5.950 1.00 95.88 90 GLN A O 1
ATOM 751 N N . PRO A 1 91 ? 10.361 -7.135 -4.099 1.00 96.44 91 PRO A N 1
ATOM 752 C CA . PRO A 1 91 ? 9.688 -5.836 -4.037 1.00 96.44 91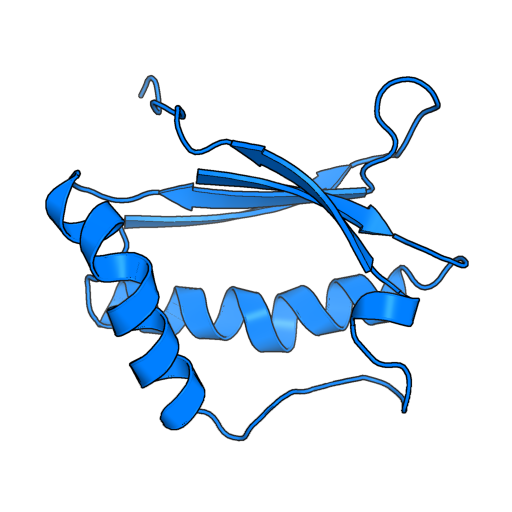 PRO A CA 1
ATOM 753 C C . PRO A 1 91 ? 10.609 -4.617 -4.176 1.00 96.44 91 PRO A C 1
ATOM 755 O O . PRO A 1 91 ? 10.218 -3.624 -4.785 1.00 96.44 91 PRO A O 1
ATOM 758 N N . GLY A 1 92 ? 11.841 -4.689 -3.664 1.00 97.06 92 GLY A N 1
ATOM 759 C CA . GLY A 1 92 ? 12.823 -3.609 -3.804 1.00 97.06 92 GLY A CA 1
ATOM 760 C C . GLY A 1 92 ? 13.304 -3.352 -5.239 1.00 97.06 92 GLY A C 1
ATOM 761 O O . GLY A 1 92 ? 13.761 -2.250 -5.526 1.00 97.06 92 GLY A O 1
ATOM 762 N N . ASP A 1 93 ? 13.160 -4.316 -6.151 1.00 97.44 93 ASP A N 1
ATOM 763 C CA . ASP A 1 93 ? 13.644 -4.216 -7.535 1.00 97.44 93 ASP A CA 1
ATOM 764 C C . ASP A 1 93 ? 12.671 -3.462 -8.455 1.00 97.44 93 ASP A C 1
ATOM 766 O O . ASP A 1 93 ? 13.049 -2.971 -9.528 1.00 97.44 93 ASP A O 1
ATOM 770 N N . PHE A 1 94 ? 11.397 -3.391 -8.059 1.00 97.81 94 PHE A N 1
ATOM 771 C CA . PHE A 1 94 ? 10.325 -2.819 -8.873 1.00 97.81 94 PHE A CA 1
ATOM 772 C C . PHE A 1 94 ? 9.536 -1.707 -8.190 1.00 97.81 94 PHE A C 1
ATOM 774 O O . PHE A 1 94 ? 8.852 -0.956 -8.889 1.00 97.81 94 PHE A O 1
ATOM 781 N N . ARG A 1 95 ? 9.625 -1.556 -6.863 1.00 97.81 95 ARG A N 1
ATOM 782 C CA . ARG A 1 95 ? 8.949 -0.466 -6.155 1.00 97.81 95 ARG A CA 1
ATOM 783 C C . ARG A 1 95 ? 9.788 0.139 -5.041 1.00 97.81 95 ARG A C 1
ATOM 785 O O . ARG A 1 95 ? 10.579 -0.526 -4.380 1.00 97.81 95 ARG A O 1
ATOM 792 N N . LYS A 1 96 ? 9.529 1.414 -4.772 1.00 98.19 96 LYS A N 1
ATOM 793 C CA . LYS A 1 96 ? 10.063 2.146 -3.624 1.00 98.19 96 LYS A CA 1
ATOM 794 C C . LYS A 1 96 ? 8.977 3.036 -3.039 1.00 98.19 96 LYS A C 1
ATOM 796 O O . LYS A 1 96 ? 8.360 3.806 -3.766 1.00 98.19 96 LYS A O 1
ATOM 801 N N . VAL A 1 97 ? 8.756 2.952 -1.729 1.00 97.88 97 VAL A N 1
ATOM 80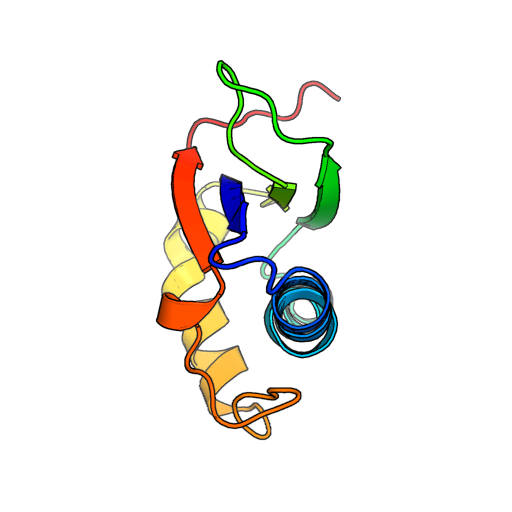2 C CA . VAL A 1 97 ? 7.966 3.971 -1.022 1.00 97.88 97 VAL A CA 1
ATOM 803 C C . VAL A 1 97 ? 8.870 5.189 -0.863 1.00 97.88 97 VAL A C 1
ATOM 805 O O . VAL A 1 97 ? 9.945 5.077 -0.275 1.00 97.88 97 VAL A O 1
ATOM 808 N N . ILE A 1 98 ? 8.478 6.319 -1.447 1.00 97.50 98 ILE A N 1
ATOM 809 C CA . ILE A 1 98 ? 9.275 7.555 -1.438 1.00 97.50 98 ILE A CA 1
ATOM 810 C C . ILE A 1 98 ? 8.783 8.564 -0.401 1.00 97.50 98 ILE A C 1
ATOM 812 O O . ILE A 1 98 ? 9.546 9.431 0.014 1.00 97.50 98 ILE A O 1
ATOM 816 N N . LEU A 1 99 ? 7.532 8.430 0.038 1.00 96.44 99 LEU A N 1
ATOM 817 C CA . LEU A 1 99 ? 6.959 9.210 1.124 1.00 96.44 99 LEU A CA 1
ATOM 818 C C . LEU A 1 99 ? 5.930 8.358 1.864 1.00 96.44 99 LEU A C 1
ATOM 820 O O . LEU A 1 99 ? 5.076 7.731 1.239 1.00 96.44 99 LEU A O 1
ATOM 824 N N . HIS A 1 100 ? 6.016 8.386 3.188 1.00 95.38 100 HIS A N 1
ATOM 825 C CA . HIS A 1 100 ? 5.052 7.809 4.115 1.00 95.38 100 HIS A CA 1
ATOM 826 C C . HIS A 1 100 ? 4.411 8.955 4.900 1.00 95.38 100 HIS A C 1
ATOM 828 O O . HIS A 1 100 ? 5.126 9.783 5.468 1.00 95.38 100 HIS A O 1
ATOM 834 N N . ASN A 1 101 ? 3.083 9.052 4.885 1.00 93.06 101 ASN A N 1
ATOM 835 C CA . ASN A 1 101 ? 2.349 10.117 5.558 1.00 93.06 101 ASN A CA 1
ATOM 836 C C . ASN A 1 101 ? 1.270 9.558 6.492 1.00 93.06 101 ASN A C 1
ATOM 838 O O . ASN A 1 101 ? 0.209 9.098 6.058 1.00 93.06 101 ASN A O 1
ATOM 842 N N . ASP A 1 102 ? 1.520 9.690 7.790 1.00 87.31 102 ASP A N 1
ATOM 843 C CA . ASP A 1 102 ? 0.617 9.229 8.848 1.00 87.31 102 ASP A CA 1
ATOM 844 C C . ASP A 1 102 ? -0.340 10.309 9.337 1.00 87.31 102 ASP A C 1
ATOM 846 O O . ASP A 1 102 ? -1.424 10.008 9.841 1.00 87.31 102 ASP A O 1
ATOM 850 N N . ALA A 1 103 ? 0.020 11.579 9.143 1.00 77.50 103 ALA A N 1
ATOM 851 C CA . ALA A 1 103 ? -0.734 12.743 9.593 1.00 77.50 103 ALA A CA 1
ATOM 852 C C . ALA A 1 103 ? -1.872 13.096 8.619 1.00 77.50 103 ALA A C 1
ATOM 854 O O . ALA A 1 103 ? -2.037 14.242 8.203 1.00 77.50 103 ALA A O 1
ATOM 855 N N . VAL A 1 104 ? -2.668 12.096 8.243 1.00 75.12 104 VAL A N 1
ATOM 856 C CA . VAL A 1 104 ? -3.749 12.240 7.265 1.00 75.12 104 VAL A CA 1
ATOM 857 C C . VAL A 1 104 ? -5.084 12.251 7.990 1.00 75.12 104 VAL A C 1
ATOM 859 O O . VAL A 1 104 ? -5.458 11.281 8.649 1.00 75.12 104 VAL A O 1
ATOM 862 N N . LYS A 1 105 ? -5.819 13.356 7.849 1.00 73.56 105 LYS A N 1
ATOM 863 C CA . LYS A 1 105 ? -7.201 13.487 8.306 1.00 73.56 105 LYS A CA 1
ATOM 864 C C . LYS A 1 105 ? -8.106 13.549 7.083 1.00 73.56 105 LYS A C 1
ATOM 866 O O . LYS A 1 105 ? -7.984 14.474 6.286 1.00 73.56 105 LYS A O 1
ATOM 871 N N . HIS A 1 106 ? -9.022 12.593 6.961 1.00 67.00 106 HIS A N 1
ATOM 872 C CA . HIS A 1 106 ? -10.095 12.697 5.979 1.00 67.00 106 HIS A CA 1
ATOM 873 C C . HIS A 1 106 ? -11.025 13.828 6.413 1.00 67.00 106 HIS A C 1
ATOM 875 O O . HIS A 1 106 ? -11.564 13.823 7.523 1.00 67.00 106 HIS A O 1
ATOM 881 N N . LEU A 1 107 ? -11.129 14.846 5.566 1.00 76.12 107 LEU A N 1
ATOM 882 C CA . LEU A 1 107 ? -12.141 15.877 5.689 1.00 76.12 107 LEU A CA 1
ATOM 883 C C . LEU A 1 107 ? -13.318 15.391 4.844 1.00 76.12 107 LEU A C 1
ATOM 885 O O . LEU A 1 107 ? -13.358 15.678 3.650 1.00 76.12 107 LEU A O 1
ATOM 889 N N . ASN A 1 108 ? -14.232 14.670 5.503 1.00 54.03 108 ASN A N 1
ATOM 890 C CA . ASN A 1 108 ? -15.525 14.168 5.006 1.00 54.03 108 ASN A CA 1
ATOM 891 C C . ASN A 1 108 ? -15.516 12.752 4.424 1.00 54.03 108 ASN A C 1
ATOM 893 O O . ASN A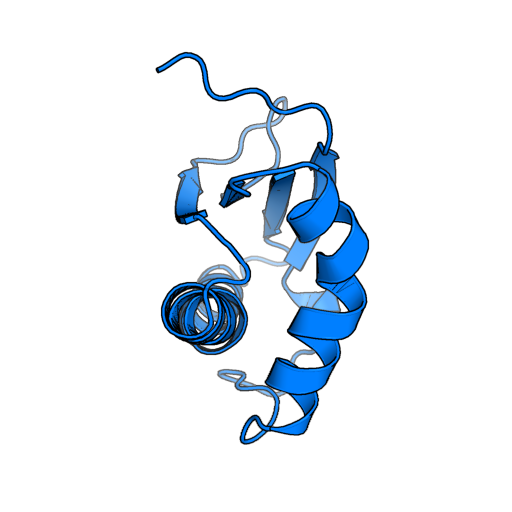 1 108 ? -14.627 12.434 3.606 1.00 54.03 108 ASN A O 1
#

Sequence (108 aa):
MIDYVQVLNNNKAEALFYYQNNWEQLRIKAIEKGYIDSYQLLETQPTEETPYSFMLITTYKSKLQYHASEANFNMLIEASDGLKLMNEKQPGDFRKVILHNDAVKHLN

Radius of gyration: 14.23 Å; chains: 1; bounding box: 29×35×35 Å

Organism: NCBI:txid2100723

Secondary structure (DSSP, 8-state):
-EEEEEE-TT-HHHHHHHIIIIIHHHHHHHHHTTS-SEEEEEE----SS---SEEEEEE-SSHHHHHTHHHHHHHHHHTS-----SSS--HHHHEEEEEEE-------

Foldseek 3Di:
DKWFKAWPPPPVVQVVCQCVVPVVVLVVVCVVVLLFDDKDWDADDADPVRRGGIMIDTHHPDPVSVVCVVVSSVVSQVVDPHGDTPDDDDCVRTMDGPDDDPPDDDPD